Protein AF-A0A7C2PEL2-F1 (afdb_monomer_lite)

pLDDT: mean 93.13, std 6.65, range [72.12, 98.75]

Structure (mmCIF, N/CA/C/O backbone):
data_AF-A0A7C2PEL2-F1
#
_entry.id   AF-A0A7C2PEL2-F1
#
loop_
_atom_site.group_PDB
_atom_site.id
_atom_site.type_symbol
_atom_site.label_atom_id
_atom_site.label_alt_id
_atom_site.label_comp_id
_atom_site.label_asym_id
_atom_site.label_entity_id
_atom_site.label_seq_id
_atom_site.pdbx_PDB_ins_code
_atom_site.Cartn_x
_atom_site.Cartn_y
_atom_site.Cartn_z
_atom_site.occupancy
_atom_site.B_iso_or_equiv
_atom_site.auth_seq_id
_atom_site.auth_comp_id
_atom_site.auth_asym_id
_atom_site.auth_atom_id
_atom_site.pdbx_PDB_model_num
ATOM 1 N N . PRO A 1 1 ? 13.392 1.058 12.828 1.00 77.06 1 PRO A N 1
ATOM 2 C CA . PRO A 1 1 ? 11.968 1.468 12.751 1.00 77.06 1 PRO A CA 1
ATOM 3 C C . PRO A 1 1 ? 11.085 0.313 12.255 1.00 77.06 1 PRO A C 1
ATOM 5 O O . PRO A 1 1 ? 11.459 -0.354 11.296 1.00 77.06 1 PRO A O 1
ATOM 8 N N . SER A 1 2 ? 9.959 0.057 12.928 1.00 93.19 2 SER A N 1
ATOM 9 C CA . SER A 1 2 ? 9.047 -1.052 12.617 1.00 93.19 2 SER A CA 1
ATOM 10 C C . SER A 1 2 ? 7.722 -0.523 12.047 1.00 93.19 2 SER A C 1
ATOM 12 O O . SER A 1 2 ? 7.024 0.221 12.742 1.00 93.19 2 SER A O 1
ATOM 14 N N . PRO A 1 3 ? 7.341 -0.887 10.806 1.00 95.50 3 PRO A N 1
ATOM 15 C CA . PRO A 1 3 ? 6.057 -0.496 10.223 1.00 95.50 3 PRO A CA 1
ATOM 16 C C . PRO A 1 3 ? 4.845 -0.959 11.043 1.00 95.50 3 PRO A C 1
ATOM 18 O O . PRO A 1 3 ? 3.844 -0.247 11.099 1.00 95.50 3 PRO A O 1
ATOM 21 N N . SER A 1 4 ? 4.935 -2.119 11.707 1.00 97.44 4 SER A N 1
ATOM 22 C CA . SER A 1 4 ? 3.850 -2.622 12.556 1.00 97.44 4 SER A CA 1
ATOM 23 C C . SER A 1 4 ? 3.624 -1.740 13.772 1.00 97.44 4 SER A C 1
ATOM 25 O O . SER A 1 4 ? 2.482 -1.467 14.123 1.00 97.44 4 SER A O 1
ATOM 27 N N . ASP A 1 5 ? 4.697 -1.276 14.411 1.00 97.88 5 ASP A N 1
ATOM 28 C CA . ASP A 1 5 ? 4.587 -0.487 15.641 1.00 97.88 5 ASP A CA 1
ATOM 29 C C . ASP A 1 5 ? 4.028 0.900 15.329 1.00 97.88 5 ASP A C 1
ATOM 31 O O . ASP A 1 5 ? 3.163 1.395 16.047 1.00 97.88 5 ASP A O 1
ATOM 35 N N . PHE A 1 6 ? 4.430 1.473 14.189 1.00 97.12 6 PHE A N 1
ATOM 36 C CA . PHE A 1 6 ? 3.835 2.700 13.667 1.00 97.12 6 PHE A CA 1
ATOM 37 C C . PHE A 1 6 ? 2.328 2.542 13.416 1.00 97.12 6 PHE A C 1
ATOM 39 O O . PHE A 1 6 ? 1.538 3.358 13.882 1.00 97.12 6 PHE A O 1
ATOM 46 N N . LEU A 1 7 ? 1.906 1.482 12.719 1.00 98.19 7 LEU A N 1
ATOM 47 C CA . LEU A 1 7 ? 0.487 1.261 12.421 1.00 98.19 7 LEU A CA 1
ATOM 48 C C . LEU A 1 7 ? -0.344 0.961 13.673 1.00 98.19 7 LEU A C 1
ATOM 50 O O . LEU A 1 7 ? -1.468 1.448 13.774 1.00 98.19 7 LEU A O 1
ATOM 54 N N . LYS A 1 8 ? 0.201 0.220 14.643 1.00 98.50 8 LYS A N 1
ATOM 55 C CA . LYS A 1 8 ? -0.448 -0.002 15.944 1.00 98.50 8 LYS A CA 1
ATOM 56 C C . LYS A 1 8 ? -0.643 1.303 16.707 1.00 98.50 8 LYS A C 1
ATOM 58 O O . LYS A 1 8 ? -1.701 1.504 17.298 1.00 98.50 8 LYS A O 1
ATOM 63 N N . GLU A 1 9 ? 0.334 2.204 16.661 1.00 98.50 9 GLU A N 1
ATOM 64 C CA . GLU A 1 9 ? 0.208 3.513 17.298 1.00 98.50 9 GLU A CA 1
ATOM 65 C C . GLU A 1 9 ? -0.848 4.381 16.604 1.00 98.50 9 GLU A C 1
ATOM 67 O O . GLU A 1 9 ? -1.703 4.960 17.274 1.00 98.50 9 GLU A O 1
ATOM 72 N N . VAL A 1 10 ? -0.875 4.388 15.265 1.00 98.38 10 VAL A N 1
ATOM 73 C CA . VAL A 1 10 ? -1.944 5.039 14.492 1.00 98.38 10 VAL A CA 1
ATOM 74 C 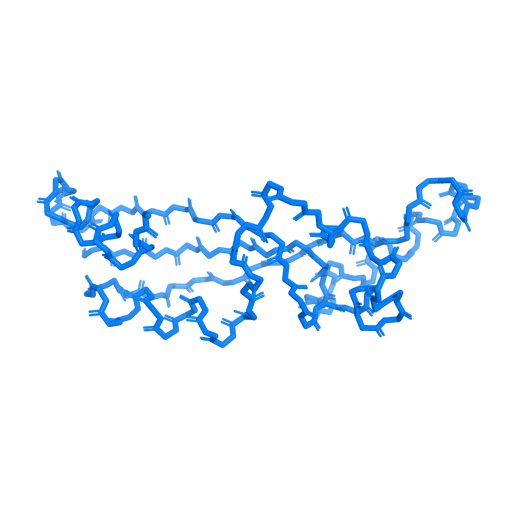C . VAL A 1 10 ? -3.312 4.465 14.870 1.00 98.38 10 VAL A C 1
ATOM 76 O O . VAL A 1 10 ? -4.245 5.224 15.129 1.00 98.38 10 VAL A O 1
ATOM 79 N N . TYR A 1 11 ? -3.441 3.138 14.963 1.00 98.56 11 TYR A N 1
ATOM 80 C CA . TYR A 1 11 ? -4.681 2.493 15.392 1.00 98.56 11 TYR A CA 1
ATOM 81 C C . TYR A 1 11 ? -5.073 2.927 16.809 1.00 98.56 11 TYR A C 1
ATOM 83 O O . TYR A 1 11 ? -6.234 3.252 17.055 1.00 98.56 11 TYR A O 1
ATOM 91 N N . ARG A 1 12 ? -4.124 2.990 17.751 1.00 98.50 12 ARG A N 1
ATOM 92 C CA . ARG A 1 12 ? -4.371 3.394 19.143 1.00 98.50 12 ARG A CA 1
ATOM 93 C C . ARG A 1 12 ? -4.965 4.801 19.237 1.00 98.50 12 ARG A C 1
ATOM 95 O O . ARG A 1 12 ? -5.954 4.979 19.946 1.00 98.50 12 ARG A O 1
ATOM 102 N N . ILE A 1 13 ? -4.398 5.771 18.516 1.00 98.31 13 ILE A N 1
ATOM 103 C CA . ILE A 1 13 ? -4.802 7.188 18.597 1.00 98.31 13 ILE A CA 1
ATOM 104 C C . ILE A 1 13 ? -6.049 7.528 17.772 1.00 98.31 13 ILE A C 1
ATOM 106 O O . ILE A 1 13 ? -6.699 8.543 18.026 1.00 98.31 13 ILE A O 1
ATOM 110 N N . LEU A 1 14 ? -6.397 6.704 16.782 1.00 98.50 14 LEU A N 1
ATOM 111 C CA . LEU A 1 14 ? -7.560 6.944 15.936 1.00 98.50 14 LEU A CA 1
ATOM 112 C C . LEU A 1 14 ? -8.862 6.718 16.721 1.00 98.50 14 LEU A C 1
ATOM 114 O O . LEU A 1 14 ? -8.985 5.769 17.502 1.00 98.50 14 LEU A O 1
ATOM 11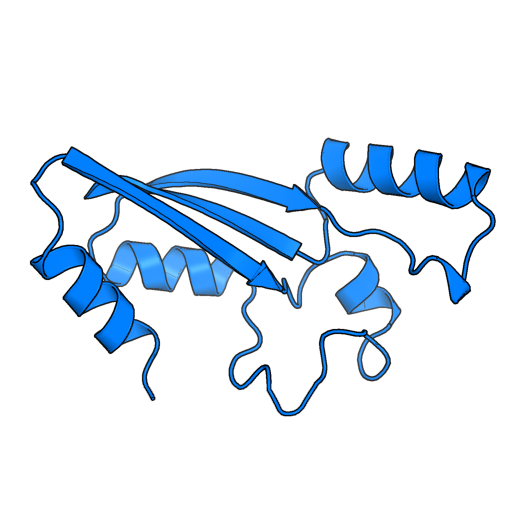8 N N . LYS A 1 15 ? -9.867 7.571 16.503 1.00 98.50 15 LYS A N 1
ATOM 119 C CA . LYS A 1 15 ? -11.213 7.352 17.057 1.00 98.50 15 LYS A CA 1
ATOM 120 C C . LYS A 1 15 ? -11.824 6.066 16.469 1.00 98.50 15 LYS A C 1
ATOM 122 O O . LYS A 1 15 ? -11.515 5.745 15.319 1.00 98.50 15 LYS A O 1
ATOM 127 N N . PRO A 1 16 ? -12.689 5.344 17.207 1.00 98.25 16 PRO A N 1
ATOM 128 C CA . PRO A 1 16 ? -13.461 4.236 16.639 1.00 98.25 16 PRO A CA 1
ATOM 129 C C . PRO A 1 16 ? -14.195 4.665 15.359 1.00 98.25 16 PRO A C 1
ATOM 131 O O . PRO A 1 16 ? -14.772 5.754 15.327 1.00 98.25 16 PRO A O 1
ATOM 134 N N . GLY A 1 17 ? -14.136 3.851 14.301 1.00 98.25 17 GLY A N 1
ATOM 135 C CA . GLY A 1 17 ? -14.710 4.169 12.993 1.00 98.25 17 GLY A CA 1
ATOM 136 C C . GLY A 1 17 ? -13.891 5.150 12.145 1.00 98.25 17 GLY A C 1
ATOM 137 O O . GLY A 1 17 ? -14.314 5.479 11.034 1.00 98.25 17 GLY A O 1
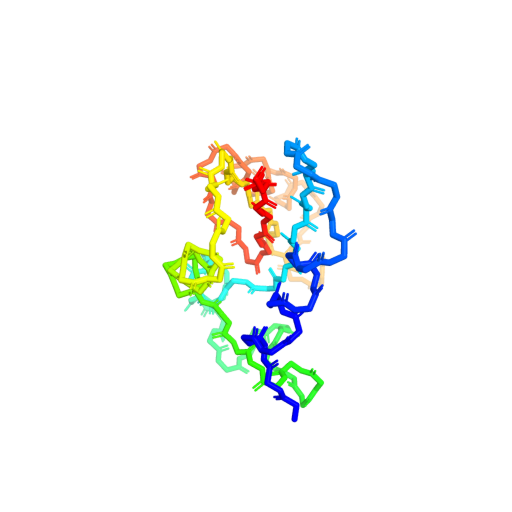ATOM 138 N N . GLY A 1 18 ? -12.747 5.637 12.638 1.00 98.56 18 GLY A N 1
ATOM 139 C CA . GLY A 1 18 ? -11.862 6.536 11.901 1.00 98.56 18 GLY A CA 1
ATOM 140 C C . GLY A 1 18 ? -11.134 5.841 10.748 1.00 98.56 18 GLY A C 1
ATOM 141 O O . GLY A 1 18 ? -10.971 4.623 10.736 1.00 98.56 18 GLY A O 1
ATOM 142 N N . TYR A 1 19 ? -10.660 6.631 9.784 1.00 98.56 19 TYR A N 1
ATOM 143 C CA . TYR A 1 19 ? -10.038 6.128 8.558 1.00 98.56 19 TYR A CA 1
ATOM 144 C C . TYR A 1 19 ? -8.561 6.490 8.462 1.00 98.56 19 TYR A C 1
ATOM 146 O O . TYR A 1 19 ? -8.134 7.549 8.923 1.00 98.56 19 TYR A O 1
ATOM 154 N N . ILE A 1 20 ? -7.812 5.637 7.771 1.00 98.44 20 ILE A N 1
ATOM 155 C CA . ILE A 1 20 ? -6.450 5.905 7.317 1.00 98.44 20 ILE A CA 1
ATOM 156 C C . ILE A 1 20 ? -6.349 5.705 5.810 1.00 98.44 20 ILE A C 1
ATOM 158 O O . ILE A 1 20 ? -7.004 4.839 5.225 1.00 98.44 20 ILE A O 1
ATOM 162 N N . ILE A 1 21 ? -5.487 6.503 5.188 1.00 98.44 21 ILE A N 1
ATOM 163 C CA . ILE A 1 21 ? -5.086 6.339 3.795 1.00 98.44 21 ILE A CA 1
ATOM 164 C C . ILE A 1 21 ? -3.575 6.141 3.785 1.00 98.44 21 ILE A C 1
ATOM 166 O O . ILE A 1 21 ? -2.834 7.012 4.234 1.00 98.44 21 ILE A O 1
ATOM 170 N N . VAL A 1 22 ? -3.119 4.996 3.284 1.00 97.81 22 VAL A N 1
ATOM 171 C CA . VAL A 1 22 ? -1.697 4.633 3.250 1.00 97.81 22 VAL A CA 1
ATOM 172 C C . VAL A 1 22 ? -1.247 4.530 1.807 1.00 97.81 22 VAL A C 1
ATOM 174 O O . VAL A 1 22 ? -1.886 3.834 1.023 1.00 97.81 22 VAL A O 1
ATOM 177 N N . THR A 1 23 ? -0.145 5.201 1.463 1.00 97.19 23 THR A N 1
ATOM 178 C CA . THR A 1 23 ? 0.464 5.160 0.128 1.00 97.19 23 THR A CA 1
ATOM 179 C C . THR A 1 23 ? 1.941 4.800 0.214 1.00 97.19 23 THR A C 1
ATOM 181 O O . THR A 1 23 ? 2.657 5.305 1.073 1.00 97.19 23 THR A O 1
ATOM 184 N N . THR A 1 24 ? 2.405 3.925 -0.675 1.00 95.38 24 THR A N 1
ATOM 185 C CA . THR A 1 24 ? 3.814 3.508 -0.765 1.00 95.38 24 THR A CA 1
ATOM 186 C C . THR A 1 24 ? 4.088 2.885 -2.142 1.00 95.38 24 THR A C 1
ATOM 188 O O . THR A 1 24 ? 3.133 2.473 -2.817 1.00 95.38 24 THR A O 1
ATOM 191 N N . PRO A 1 25 ? 5.346 2.811 -2.613 1.00 95.75 25 PRO A N 1
ATOM 192 C CA . PRO A 1 25 ? 5.678 2.011 -3.784 1.00 95.75 25 PRO A CA 1
ATOM 193 C C . PRO A 1 25 ? 5.243 0.545 -3.641 1.00 95.75 25 PRO A C 1
ATOM 195 O O . PRO A 1 25 ? 5.278 -0.036 -2.559 1.00 95.75 25 PRO A O 1
ATOM 198 N N . ASN A 1 26 ? 4.856 -0.060 -4.759 1.00 96.25 26 ASN A N 1
ATOM 199 C CA . ASN A 1 26 ? 4.443 -1.452 -4.866 1.00 96.25 26 ASN A CA 1
ATOM 200 C C . ASN A 1 26 ? 5.478 -2.238 -5.674 1.00 96.25 26 ASN A C 1
ATOM 202 O O . ASN A 1 26 ? 5.534 -2.109 -6.899 1.00 96.25 26 ASN A O 1
ATOM 206 N N . VAL A 1 27 ? 6.252 -3.096 -5.007 1.00 95.69 27 VAL A N 1
ATOM 207 C CA . VAL A 1 27 ? 7.287 -3.922 -5.657 1.00 95.69 27 VAL A CA 1
ATOM 208 C C . VAL A 1 27 ? 6.709 -4.906 -6.679 1.00 95.69 27 VAL A C 1
ATOM 210 O O . VAL A 1 27 ? 7.409 -5.364 -7.579 1.00 95.69 27 VAL A O 1
ATOM 213 N N . GLU A 1 28 ? 5.412 -5.207 -6.585 1.00 95.38 28 GLU A N 1
ATOM 214 C CA . GLU A 1 28 ? 4.717 -6.076 -7.533 1.00 95.38 28 GLU A CA 1
ATOM 215 C C . GLU A 1 28 ? 4.031 -5.328 -8.683 1.00 95.38 28 GLU A C 1
ATOM 217 O O . GLU A 1 28 ? 3.397 -5.971 -9.524 1.00 95.38 28 GLU A O 1
ATOM 222 N N . GLY A 1 29 ? 4.144 -3.997 -8.734 1.00 94.50 29 GLY A N 1
ATOM 223 C CA . GLY A 1 29 ? 3.603 -3.190 -9.825 1.00 94.50 29 GLY A CA 1
ATOM 224 C C . GLY A 1 29 ? 4.225 -3.552 -11.174 1.00 94.50 29 GLY A C 1
ATOM 225 O O . GLY A 1 29 ? 5.363 -4.022 -11.244 1.00 94.50 29 GLY A O 1
ATOM 226 N N . LEU A 1 30 ? 3.490 -3.316 -12.263 1.00 94.00 30 LEU A N 1
ATOM 227 C CA . LEU A 1 30 ? 3.888 -3.718 -13.615 1.00 94.00 30 LEU A CA 1
ATOM 228 C C . LEU A 1 30 ? 5.303 -3.235 -13.964 1.00 94.00 30 LEU A C 1
ATOM 230 O O . LEU A 1 30 ? 6.170 -4.034 -14.314 1.00 94.00 30 LEU A O 1
ATOM 234 N N . PHE A 1 31 ? 5.562 -1.938 -13.798 1.00 91.69 31 PHE A N 1
ATOM 235 C CA . PHE A 1 31 ? 6.867 -1.360 -14.112 1.00 91.69 31 PHE A CA 1
ATOM 236 C C . PHE A 1 31 ? 7.939 -1.656 -13.060 1.00 91.69 31 PHE A C 1
ATOM 238 O O . PHE A 1 31 ? 9.111 -1.751 -13.416 1.00 91.69 31 PHE A O 1
ATOM 245 N N . ALA A 1 32 ? 7.559 -1.924 -11.806 1.00 93.12 32 ALA A N 1
ATOM 246 C CA . ALA A 1 32 ? 8.492 -2.444 -10.806 1.00 93.12 32 ALA A CA 1
ATOM 247 C C . ALA A 1 32 ? 9.059 -3.808 -11.235 1.00 93.12 32 ALA A C 1
ATOM 249 O O . ALA A 1 32 ? 10.271 -4.026 -11.204 1.00 93.12 32 ALA A O 1
ATOM 250 N N . LYS A 1 33 ? 8.198 -4.701 -11.741 1.00 93.25 33 LYS A N 1
ATOM 251 C CA . LYS A 1 33 ? 8.598 -6.020 -12.258 1.00 93.25 33 LYS A CA 1
ATOM 252 C C . LYS A 1 33 ? 9.393 -5.946 -13.563 1.00 93.25 33 LYS A C 1
ATOM 254 O O . LYS A 1 33 ? 10.290 -6.767 -13.754 1.00 93.25 33 LYS A O 1
ATOM 259 N N . ILE A 1 34 ? 9.080 -4.990 -14.442 1.00 92.19 34 ILE A N 1
ATOM 260 C CA . ILE A 1 34 ? 9.808 -4.774 -15.705 1.00 92.19 34 ILE A CA 1
ATOM 261 C C . ILE A 1 34 ? 11.219 -4.240 -15.428 1.00 92.19 34 ILE A C 1
ATOM 263 O O . ILE A 1 34 ? 12.193 -4.791 -15.938 1.00 92.19 34 ILE A O 1
ATOM 267 N N . PHE A 1 35 ? 11.349 -3.198 -14.602 1.00 90.50 35 PHE A N 1
ATOM 268 C CA . PHE A 1 35 ? 12.634 -2.531 -14.372 1.00 90.50 35 PHE A CA 1
ATOM 269 C C . PHE A 1 35 ? 13.495 -3.200 -13.290 1.00 90.50 35 PHE A C 1
ATOM 271 O O . PHE A 1 35 ? 14.718 -3.050 -13.310 1.00 90.50 35 PHE A O 1
ATOM 278 N N . ARG A 1 36 ? 12.904 -3.990 -12.382 1.00 90.81 36 ARG A N 1
ATOM 279 C CA . ARG A 1 36 ? 13.604 -4.754 -11.330 1.00 90.81 36 ARG A CA 1
ATOM 280 C C . ARG A 1 36 ? 14.589 -3.872 -10.552 1.00 90.81 36 ARG A C 1
ATOM 282 O O . ARG A 1 36 ? 14.183 -2.881 -9.963 1.00 90.81 36 ARG A O 1
ATOM 289 N N . LYS A 1 37 ? 15.889 -4.188 -10.577 1.00 90.19 37 LYS A N 1
ATOM 290 C CA . LYS A 1 37 ? 16.948 -3.408 -9.909 1.00 90.19 37 LYS A CA 1
ATOM 291 C C . LYS A 1 37 ? 17.076 -1.963 -10.411 1.00 90.19 37 LYS A C 1
ATOM 293 O O . LYS A 1 37 ? 17.597 -1.128 -9.690 1.00 90.19 37 LYS A O 1
ATOM 298 N N . ASN A 1 38 ? 16.600 -1.681 -11.626 1.00 89.00 38 ASN A N 1
ATOM 299 C CA . ASN A 1 38 ? 16.593 -0.344 -12.221 1.00 89.00 38 ASN A CA 1
ATOM 300 C C . ASN A 1 38 ? 15.276 0.403 -11.946 1.00 89.00 38 ASN A C 1
ATOM 302 O O . ASN A 1 38 ? 15.050 1.483 -12.486 1.00 89.00 38 ASN A O 1
ATOM 306 N N . TRP A 1 39 ? 14.361 -0.181 -11.167 1.00 91.12 39 TRP A N 1
ATOM 307 C CA . TRP A 1 39 ? 13.117 0.481 -10.811 1.00 91.12 39 TRP A CA 1
ATOM 308 C C 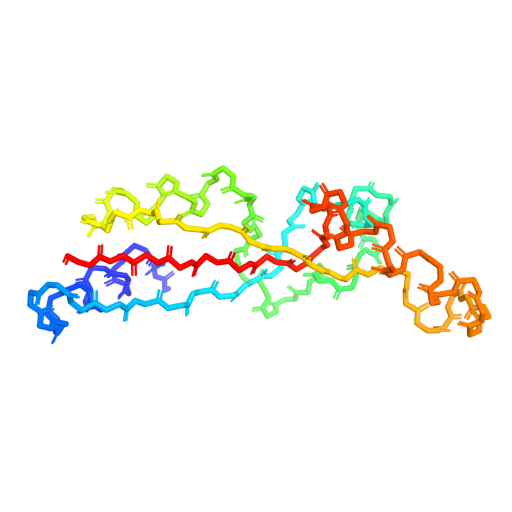. TRP A 1 39 ? 13.397 1.682 -9.902 1.00 91.12 39 TRP A C 1
ATOM 310 O O . TRP A 1 39 ? 14.107 1.564 -8.907 1.00 91.12 39 TRP A O 1
ATOM 320 N N . ARG A 1 40 ? 12.785 2.830 -10.214 1.00 86.12 40 ARG A N 1
ATOM 321 C CA . ARG A 1 40 ? 12.999 4.126 -9.540 1.00 86.12 40 ARG A CA 1
ATOM 322 C C . ARG A 1 40 ? 12.816 4.116 -8.020 1.00 86.12 40 ARG A C 1
ATOM 324 O O . ARG A 1 40 ? 13.322 5.010 -7.351 1.00 86.12 40 ARG A O 1
ATOM 331 N N . SER A 1 41 ? 12.072 3.149 -7.488 1.00 87.88 41 SER A N 1
ATOM 332 C CA . SER A 1 41 ? 11.817 3.017 -6.052 1.00 87.88 41 SER A CA 1
ATOM 333 C C . SER A 1 41 ? 12.775 2.046 -5.357 1.00 87.88 41 SER A C 1
ATOM 335 O O . SER A 1 41 ? 12.706 1.908 -4.142 1.00 87.88 41 SER A O 1
ATOM 337 N N . VAL A 1 42 ? 13.707 1.409 -6.068 1.00 86.06 42 VAL A N 1
ATOM 338 C CA . VAL A 1 42 ? 14.836 0.715 -5.433 1.00 86.06 42 VAL A CA 1
ATOM 339 C C . VAL A 1 42 ?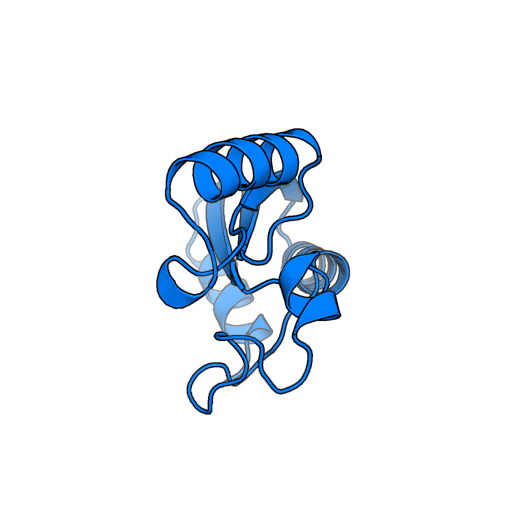 15.856 1.776 -5.026 1.00 86.06 42 VAL A C 1
ATOM 341 O O . VAL A 1 42 ? 16.714 2.172 -5.809 1.00 86.06 42 VAL A O 1
ATOM 344 N N . ARG A 1 43 ? 15.699 2.303 -3.811 1.00 85.44 43 ARG A N 1
ATOM 345 C CA . ARG A 1 43 ? 16.521 3.382 -3.252 1.00 85.44 43 ARG A CA 1
ATOM 346 C C . ARG A 1 43 ? 16.768 3.140 -1.768 1.00 85.44 43 ARG A C 1
ATOM 348 O O . ARG A 1 43 ? 15.978 2.465 -1.113 1.00 85.44 43 ARG A O 1
ATOM 355 N N . THR A 1 44 ? 17.844 3.707 -1.235 1.00 83.56 44 THR A N 1
ATOM 356 C CA . THR A 1 44 ? 18.251 3.526 0.169 1.00 83.56 44 THR A CA 1
ATOM 357 C C . THR A 1 44 ? 17.257 4.112 1.175 1.00 83.56 44 THR A C 1
ATOM 359 O O . THR A 1 44 ? 17.215 3.657 2.314 1.00 83.56 44 THR A O 1
ATOM 362 N N . ASP A 1 45 ? 16.428 5.075 0.764 1.00 82.25 45 ASP A N 1
ATOM 363 C CA . ASP A 1 45 ? 15.356 5.663 1.571 1.00 82.25 45 ASP A CA 1
ATOM 364 C C . ASP A 1 45 ? 14.082 4.797 1.635 1.00 82.25 45 ASP A C 1
ATOM 366 O O . ASP A 1 45 ? 13.284 4.940 2.563 1.00 82.25 45 ASP A O 1
ATOM 370 N N . HIS A 1 46 ? 13.909 3.828 0.728 1.00 85.38 46 HIS A N 1
ATOM 371 C CA . HIS A 1 46 ? 12.829 2.839 0.796 1.00 85.38 46 HIS A CA 1
ATOM 372 C C . HIS A 1 46 ? 13.274 1.588 1.560 1.00 85.38 46 HIS A C 1
ATOM 374 O O . HIS A 1 46 ? 13.499 0.523 0.986 1.00 85.38 46 HIS A O 1
ATOM 380 N N . LEU A 1 47 ? 13.362 1.719 2.886 1.00 86.88 47 LEU A N 1
ATOM 381 C CA . LEU A 1 47 ? 13.804 0.650 3.795 1.00 86.88 47 LEU A CA 1
ATOM 382 C C . LEU A 1 47 ? 12.968 -0.640 3.692 1.00 86.88 47 LEU A C 1
ATOM 384 O O . LEU A 1 47 ? 13.468 -1.724 3.979 1.00 86.88 47 LEU A O 1
ATOM 388 N N . PHE A 1 48 ? 11.700 -0.525 3.288 1.00 90.88 48 PHE A N 1
ATOM 389 C CA . PHE A 1 48 ? 10.779 -1.645 3.117 1.00 90.88 48 PHE A CA 1
ATOM 390 C C . PHE A 1 48 ? 10.130 -1.585 1.733 1.00 90.88 48 PHE A C 1
ATOM 392 O O . PHE A 1 48 ? 9.446 -0.616 1.400 1.00 90.88 48 PHE A O 1
ATOM 399 N N . LEU A 1 49 ? 10.303 -2.644 0.940 1.00 93.00 49 LEU A N 1
ATOM 400 C CA . LEU A 1 49 ? 9.657 -2.798 -0.363 1.00 93.00 49 LEU A CA 1
ATOM 401 C C . LEU A 1 49 ? 8.388 -3.638 -0.211 1.00 93.00 49 LEU A C 1
ATOM 403 O O . LEU A 1 49 ? 8.431 -4.868 -0.198 1.00 93.00 49 LEU A O 1
ATOM 407 N N . PHE A 1 50 ? 7.249 -2.965 -0.069 1.00 96.31 50 PHE A N 1
ATOM 408 C CA . PHE A 1 50 ? 5.968 -3.635 0.120 1.00 96.31 50 PHE A CA 1
ATOM 409 C C . PHE A 1 50 ? 5.385 -4.157 -1.194 1.00 96.31 50 PHE A C 1
ATOM 411 O O . PHE A 1 50 ? 5.452 -3.510 -2.240 1.00 96.31 50 PHE A O 1
ATOM 418 N N . SER A 1 51 ? 4.737 -5.316 -1.107 1.00 96.75 51 SER A N 1
ATOM 419 C CA . SER A 1 51 ? 3.760 -5.781 -2.086 1.00 96.75 51 SER A CA 1
ATOM 420 C C . SER A 1 51 ? 2.348 -5.395 -1.651 1.00 96.75 51 SER A C 1
ATOM 422 O O . SER A 1 51 ? 2.097 -5.144 -0.466 1.00 96.75 51 SER A O 1
ATOM 424 N N . ARG A 1 52 ? 1.396 -5.422 -2.592 1.00 96.94 52 ARG A N 1
ATOM 425 C CA . ARG A 1 52 ? -0.035 -5.277 -2.277 1.00 96.94 52 ARG A CA 1
ATOM 426 C C . ARG A 1 52 ? -0.457 -6.241 -1.167 1.00 96.94 52 ARG A C 1
ATOM 428 O O . ARG A 1 52 ? -1.181 -5.837 -0.262 1.00 96.94 52 ARG A O 1
ATOM 435 N N . LYS A 1 53 ? -0.022 -7.501 -1.256 1.00 97.69 53 LYS A N 1
ATOM 436 C CA . LYS A 1 53 ? -0.364 -8.539 -0.283 1.00 97.69 53 LYS A CA 1
ATOM 437 C C . LYS A 1 53 ? 0.196 -8.202 1.100 1.00 97.69 53 LYS A C 1
ATOM 439 O O . LYS A 1 53 ? -0.566 -8.110 2.049 1.00 97.69 53 LYS 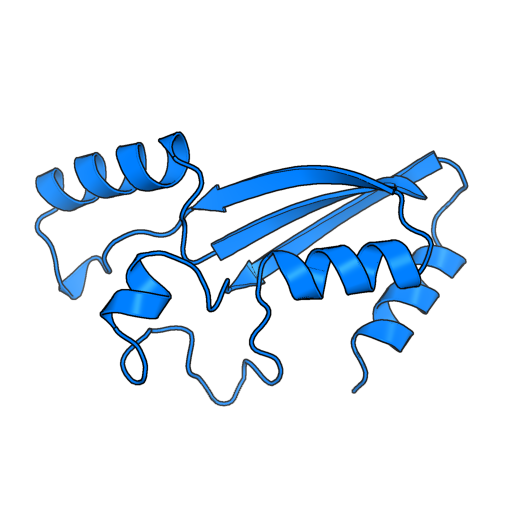A O 1
ATOM 444 N N . ASN A 1 54 ? 1.495 -7.934 1.203 1.00 97.38 54 ASN A N 1
ATOM 445 C CA . ASN A 1 54 ? 2.143 -7.772 2.505 1.00 97.38 54 ASN A CA 1
ATOM 446 C C . ASN A 1 54 ? 1.691 -6.497 3.229 1.00 97.38 54 ASN A C 1
ATOM 448 O O . ASN A 1 54 ? 1.556 -6.517 4.448 1.00 97.38 54 ASN A O 1
ATOM 452 N N . LEU A 1 55 ? 1.432 -5.396 2.508 1.00 98.06 55 LEU A N 1
ATOM 453 C CA . LEU A 1 55 ? 0.881 -4.193 3.140 1.00 98.06 55 LEU A CA 1
ATOM 454 C C . LEU A 1 55 ? -0.562 -4.413 3.611 1.00 98.06 55 LEU A C 1
ATOM 456 O O . LEU A 1 55 ? -0.920 -3.947 4.689 1.00 98.06 55 LEU A O 1
ATOM 460 N N . ARG A 1 56 ? -1.380 -5.129 2.828 1.00 98.56 56 ARG A N 1
ATOM 461 C CA . ARG A 1 56 ? -2.739 -5.496 3.240 1.00 98.56 56 ARG A CA 1
ATOM 462 C C . ARG A 1 56 ? -2.712 -6.337 4.514 1.00 98.56 56 ARG A C 1
ATOM 464 O O . ARG A 1 56 ? -3.365 -5.962 5.481 1.00 98.56 56 ARG A O 1
ATOM 471 N N . ASP A 1 57 ? -1.927 -7.411 4.514 1.00 98.50 57 ASP A N 1
ATOM 472 C CA . ASP A 1 57 ? -1.812 -8.320 5.654 1.00 98.50 57 ASP A CA 1
ATOM 473 C C . ASP A 1 57 ? -1.337 -7.562 6.904 1.00 98.50 57 ASP A C 1
ATOM 475 O O . ASP A 1 57 ? -1.882 -7.746 7.987 1.00 98.50 57 ASP A O 1
ATOM 479 N N . LEU A 1 58 ? -0.365 -6.654 6.755 1.00 98.44 58 LEU A N 1
ATOM 480 C CA . LEU A 1 58 ? 0.131 -5.825 7.854 1.00 98.44 58 LEU A CA 1
ATOM 481 C C . LEU A 1 58 ? -0.952 -4.891 8.425 1.00 98.44 58 LEU A C 1
ATOM 483 O O . LEU A 1 58 ? -1.050 -4.753 9.644 1.00 98.44 58 LEU A O 1
ATOM 487 N N . LEU A 1 59 ? -1.754 -4.247 7.569 1.00 98.62 59 LEU A N 1
ATOM 488 C CA . LEU A 1 59 ? -2.868 -3.395 8.002 1.00 98.62 59 LEU A CA 1
ATOM 489 C C . LEU A 1 59 ? -3.904 -4.203 8.794 1.00 98.62 59 LEU A C 1
ATOM 491 O O . LEU A 1 59 ? -4.293 -3.786 9.885 1.00 98.62 59 LEU A O 1
ATOM 495 N N . GLU A 1 60 ? -4.295 -5.366 8.271 1.00 98.56 60 GLU A N 1
ATOM 496 C CA . GLU A 1 60 ? -5.272 -6.264 8.899 1.00 98.56 60 GLU A CA 1
ATOM 497 C C . GLU A 1 60 ? -4.742 -6.816 10.238 1.00 98.56 60 GLU A C 1
ATOM 499 O O . GLU A 1 60 ? -5.449 -6.791 11.244 1.00 98.56 60 GLU A O 1
ATOM 504 N N . GLN A 1 61 ? -3.461 -7.196 10.310 1.00 98.56 61 GLN A N 1
ATOM 505 C CA . GLN A 1 61 ? -2.796 -7.614 11.555 1.00 98.56 61 GLN A CA 1
ATOM 506 C C . GLN A 1 61 ? -2.705 -6.499 12.609 1.00 98.56 61 GLN A C 1
ATOM 508 O O . GLN A 1 61 ? -2.636 -6.788 13.804 1.00 98.56 61 GLN A O 1
ATOM 513 N N . CYS A 1 62 ? -2.694 -5.230 12.192 1.00 98.50 62 CYS A N 1
ATOM 514 C CA . CYS A 1 62 ? -2.717 -4.082 13.103 1.00 98.50 62 CYS A CA 1
ATOM 515 C C . CYS A 1 62 ? -4.139 -3.672 13.524 1.00 98.50 62 CYS A C 1
ATOM 517 O O . CYS A 1 62 ? -4.288 -2.686 14.242 1.00 98.50 62 CYS A O 1
ATOM 519 N N . GLY A 1 63 ? -5.164 -4.423 13.107 1.00 98.50 63 GLY A N 1
ATOM 520 C CA . GLY A 1 63 ? -6.558 -4.223 13.499 1.00 98.50 63 GLY A CA 1
ATOM 521 C C . GLY A 1 63 ? -7.396 -3.417 12.508 1.00 98.50 63 GLY A C 1
ATOM 522 O O . GLY A 1 63 ? -8.582 -3.230 12.751 1.00 98.50 63 GLY A O 1
ATOM 523 N N . PHE A 1 64 ? -6.831 -2.946 11.392 1.00 98.75 64 PHE A N 1
ATOM 524 C CA . PHE A 1 64 ? -7.599 -2.179 10.412 1.00 98.75 64 PHE A CA 1
ATOM 525 C C . PHE A 1 64 ? -8.414 -3.080 9.478 1.00 98.75 64 PHE A C 1
ATOM 527 O O . PHE A 1 64 ? -7.915 -4.067 8.943 1.00 98.75 64 PHE A O 1
ATOM 534 N N . ASN A 1 65 ? -9.638 -2.663 9.164 1.00 98.69 65 ASN A N 1
ATOM 535 C CA . ASN A 1 65 ? -10.436 -3.231 8.086 1.00 98.69 65 ASN A CA 1
ATOM 536 C C . ASN A 1 65 ? -10.098 -2.549 6.749 1.00 98.69 65 ASN A C 1
ATOM 538 O O . ASN A 1 65 ? -10.337 -1.352 6.570 1.00 98.69 65 ASN A O 1
ATOM 542 N N . VAL A 1 66 ? -9.545 -3.295 5.790 1.00 98.62 66 VAL A N 1
ATOM 543 C CA . VAL A 1 66 ? -9.150 -2.756 4.480 1.00 98.62 66 VAL A CA 1
ATOM 544 C C . VAL A 1 66 ? -10.355 -2.652 3.543 1.00 98.62 66 VAL A C 1
ATOM 546 O O . VAL A 1 66 ? -10.868 -3.654 3.046 1.00 98.62 66 VAL A O 1
ATOM 549 N N . LEU A 1 67 ? -10.745 -1.419 3.215 1.00 98.56 67 LEU A N 1
ATOM 550 C CA . LEU A 1 67 ? -11.952 -1.121 2.438 1.00 98.56 67 LEU A CA 1
ATOM 551 C C . LEU A 1 67 ? -11.694 -0.994 0.936 1.00 98.56 67 LEU A C 1
ATOM 553 O O . LEU A 1 67 ? -12.527 -1.377 0.114 1.00 98.56 67 LEU A O 1
ATOM 557 N N . LYS A 1 68 ? -10.559 -0.402 0.546 1.00 98.31 68 LYS A N 1
ATOM 558 C CA . LYS A 1 68 ? -10.289 -0.097 -0.866 1.00 98.31 68 LYS A CA 1
ATOM 559 C C . LYS A 1 68 ? -8.806 -0.131 -1.181 1.00 98.31 68 LYS A C 1
ATOM 561 O O . LYS A 1 68 ? -7.978 0.285 -0.381 1.00 98.31 68 LYS A O 1
ATOM 566 N N . TYR A 1 69 ? -8.505 -0.563 -2.401 1.00 98.25 69 TYR A N 1
ATOM 567 C CA . TYR A 1 69 ? -7.171 -0.553 -2.988 1.00 98.25 69 TYR A CA 1
ATOM 568 C C . TYR A 1 69 ? -7.194 0.184 -4.331 1.00 98.25 69 TYR A C 1
ATOM 570 O O . TYR A 1 69 ? -8.101 -0.022 -5.150 1.00 98.25 69 TYR A O 1
ATOM 578 N N . ARG A 1 70 ? -6.198 1.037 -4.562 1.00 97.94 70 ARG A N 1
ATOM 579 C CA . ARG A 1 70 ? -5.921 1.703 -5.840 1.00 97.94 70 ARG A CA 1
ATOM 580 C C . ARG A 1 70 ? -4.419 1.735 -6.088 1.00 97.94 70 ARG A C 1
ATOM 582 O O . ARG A 1 70 ? -3.632 1.646 -5.155 1.00 97.94 70 ARG A O 1
ATOM 589 N N . SER A 1 71 ? -4.030 1.879 -7.343 1.00 97.50 71 SER A N 1
ATOM 590 C CA . SER A 1 71 ? -2.639 1.989 -7.750 1.00 97.50 71 SER A CA 1
ATOM 591 C C . SER A 1 71 ? -2.511 2.845 -9.000 1.00 97.50 71 SER A C 1
ATOM 593 O O . SER A 1 71 ? -3.465 3.039 -9.759 1.00 97.50 71 SER A O 1
ATOM 595 N N . TRP A 1 72 ? -1.323 3.399 -9.174 1.00 95.19 72 TRP A N 1
ATOM 596 C CA . TRP A 1 72 ? -0.923 4.195 -10.325 1.00 95.19 72 TRP A CA 1
ATOM 597 C C . TRP A 1 72 ? 0.593 4.101 -10.495 1.00 95.19 72 TRP A C 1
ATOM 599 O O . TRP A 1 72 ? 1.268 3.439 -9.716 1.00 95.19 72 TRP A O 1
ATOM 609 N N . GLY A 1 73 ? 1.128 4.786 -11.502 1.00 88.00 73 GLY A N 1
ATOM 610 C CA . GLY A 1 73 ? 2.563 4.834 -11.756 1.00 88.00 73 GLY A CA 1
ATOM 611 C C . GLY A 1 73 ? 2.944 3.930 -12.921 1.00 88.00 73 GLY A C 1
ATOM 612 O O . GLY A 1 73 ? 2.949 2.702 -12.812 1.00 88.00 73 GLY A O 1
ATOM 613 N N . GLY A 1 74 ? 3.161 4.590 -14.060 1.00 82.69 74 GLY A N 1
ATOM 614 C CA . GLY A 1 74 ? 3.508 4.006 -15.347 1.00 82.69 74 GLY A CA 1
ATOM 615 C C . GLY A 1 74 ? 4.984 4.196 -15.698 1.00 82.69 74 GLY A C 1
ATOM 616 O O . GLY A 1 74 ? 5.855 4.228 -14.829 1.00 82.69 74 GLY A O 1
ATOM 617 N N . ILE A 1 75 ? 5.261 4.343 -16.993 1.00 82.75 75 ILE A N 1
ATOM 618 C CA . ILE A 1 75 ? 6.618 4.553 -17.509 1.00 82.75 75 ILE A CA 1
ATOM 619 C C . ILE A 1 75 ? 7.151 5.927 -17.047 1.00 82.75 75 ILE A C 1
ATOM 621 O O . ILE A 1 75 ? 6.408 6.916 -17.119 1.00 82.75 75 ILE A O 1
ATOM 625 N N . PRO A 1 76 ? 8.421 6.023 -16.600 1.00 74.62 76 PRO A N 1
ATOM 626 C CA . PRO A 1 76 ? 9.074 7.306 -16.337 1.00 74.62 76 PRO A CA 1
ATOM 627 C C . PRO A 1 76 ? 9.042 8.233 -17.564 1.00 74.62 76 PRO A C 1
ATOM 629 O O . PRO A 1 76 ? 9.093 7.769 -18.705 1.00 74.62 76 PRO A O 1
ATOM 632 N N . VAL A 1 77 ? 8.956 9.549 -17.344 1.00 72.25 77 VAL A N 1
ATOM 633 C CA . VAL A 1 77 ? 8.862 10.546 -18.434 1.00 72.25 77 VAL A CA 1
ATOM 634 C C . VAL A 1 77 ? 10.103 10.500 -19.327 1.00 72.25 77 VAL A C 1
ATOM 636 O O . VAL A 1 77 ? 10.015 10.696 -20.532 1.00 72.25 77 VAL A O 1
ATOM 639 N N . GLU A 1 78 ? 11.244 10.164 -18.742 1.00 75.31 78 GLU A N 1
ATOM 640 C CA . GLU A 1 78 ? 12.548 10.074 -19.389 1.00 75.31 78 GLU A CA 1
ATOM 641 C C . GLU A 1 78 ? 12.629 8.910 -20.390 1.00 75.31 78 GLU A C 1
ATOM 643 O O . GLU A 1 78 ? 13.509 8.888 -21.245 1.00 75.31 78 GLU A O 1
ATOM 648 N N . MET A 1 79 ? 11.715 7.936 -20.294 1.00 72.12 79 MET A N 1
ATOM 649 C CA . MET A 1 79 ? 11.750 6.690 -21.069 1.00 72.12 79 MET A CA 1
ATOM 650 C C . MET A 1 79 ? 10.627 6.577 -22.107 1.00 72.12 79 MET A C 1
ATOM 652 O O . MET A 1 79 ? 10.552 5.576 -22.818 1.00 72.12 79 MET A O 1
ATOM 656 N N . SER A 1 80 ? 9.726 7.560 -22.198 1.00 79.12 80 SER A N 1
ATOM 657 C CA . SER A 1 80 ? 8.574 7.499 -23.102 1.00 79.12 80 SER A CA 1
ATOM 658 C C . SER A 1 80 ? 8.174 8.873 -23.620 1.00 79.12 80 SER A C 1
ATOM 660 O O . SER A 1 80 ? 8.124 9.848 -22.877 1.00 79.12 80 SER A O 1
ATOM 662 N N . SER A 1 81 ? 7.744 8.934 -24.883 1.00 79.50 81 SER A N 1
ATOM 663 C CA . SER A 1 81 ? 7.054 10.116 -25.404 1.00 79.50 81 SER A CA 1
ATOM 664 C C . SER A 1 81 ? 5.755 10.387 -24.628 1.00 79.50 81 SER A C 1
ATOM 666 O O . SER A 1 81 ? 5.124 9.467 -24.090 1.00 79.50 81 SER A O 1
ATOM 668 N N . GLY A 1 82 ? 5.323 11.653 -24.591 1.00 80.81 82 GLY A N 1
ATOM 669 C CA . GLY A 1 82 ? 4.164 12.080 -23.799 1.00 80.81 82 GLY A CA 1
ATOM 670 C C . GLY A 1 82 ? 2.856 11.354 -24.147 1.00 80.81 82 GLY A C 1
ATOM 671 O O . GLY A 1 82 ? 2.097 11.007 -23.244 1.00 80.81 82 GLY A O 1
ATOM 672 N N . LYS A 1 83 ? 2.612 11.050 -25.432 1.00 85.00 83 LYS A N 1
ATOM 673 C CA . LYS A 1 83 ? 1.398 10.335 -25.882 1.00 85.00 83 LYS A CA 1
ATOM 674 C C . LYS A 1 83 ? 1.380 8.874 -25.428 1.00 85.00 83 LYS A C 1
ATOM 676 O O . LYS A 1 83 ? 0.365 8.404 -24.921 1.00 85.00 83 LYS A O 1
ATOM 681 N N . ILE A 1 84 ? 2.506 8.170 -25.563 1.00 84.12 84 ILE A N 1
ATOM 682 C CA . ILE A 1 84 ? 2.633 6.776 -25.109 1.00 84.12 84 ILE A CA 1
ATOM 683 C C . ILE A 1 84 ? 2.457 6.718 -23.591 1.00 84.12 84 ILE A C 1
ATOM 685 O O . ILE A 1 84 ? 1.689 5.899 -23.088 1.00 84.12 84 ILE A O 1
ATOM 689 N N . LYS A 1 85 ? 3.072 7.659 -22.864 1.00 86.19 85 LYS A N 1
ATOM 690 C CA . LYS A 1 85 ? 2.936 7.748 -21.411 1.00 86.19 85 LYS A CA 1
ATOM 691 C C . LYS A 1 85 ? 1.475 7.894 -20.987 1.00 86.19 85 LYS A C 1
ATOM 693 O O . LYS A 1 85 ? 1.026 7.131 -20.139 1.00 86.19 85 LYS A O 1
ATOM 698 N N . GLN A 1 86 ? 0.719 8.806 -21.602 1.00 86.75 86 GLN A N 1
ATOM 699 C CA . GLN A 1 86 ? -0.702 9.011 -21.284 1.00 86.75 86 GLN A CA 1
ATOM 700 C C . GLN A 1 86 ? -1.529 7.731 -21.445 1.00 86.75 86 GLN A C 1
ATOM 702 O O . GLN A 1 86 ? -2.304 7.384 -20.552 1.00 86.75 86 GLN A O 1
ATOM 707 N N . ILE A 1 87 ? -1.326 7.006 -22.548 1.00 89.69 87 ILE A N 1
ATOM 708 C CA . ILE A 1 87 ? -2.011 5.735 -22.808 1.00 89.69 87 ILE A CA 1
ATOM 709 C C . ILE A 1 87 ? -1.635 4.708 -21.736 1.00 89.69 87 ILE A C 1
ATOM 711 O O . ILE A 1 87 ? -2.511 4.096 -21.127 1.00 89.69 87 ILE A O 1
ATOM 715 N N . THR A 1 88 ? -0.341 4.540 -21.458 1.00 88.50 88 THR A N 1
ATOM 716 C CA . THR A 1 88 ? 0.118 3.567 -20.455 1.00 88.50 88 THR A CA 1
ATOM 717 C C . THR A 1 88 ? -0.371 3.902 -19.046 1.00 88.50 88 THR A C 1
ATOM 719 O O . THR A 1 88 ? -0.834 3.009 -18.344 1.00 88.50 88 THR A O 1
ATOM 722 N N . ASP A 1 89 ? -0.364 5.175 -18.645 1.00 90.25 89 ASP A N 1
ATOM 723 C CA . ASP A 1 89 ? -0.872 5.621 -17.345 1.00 90.25 89 ASP A CA 1
ATOM 724 C C . ASP A 1 89 ? -2.373 5.350 -17.198 1.00 90.25 89 ASP A C 1
ATOM 726 O O . ASP A 1 89 ? -2.824 4.969 -16.113 1.00 90.25 89 ASP A O 1
ATOM 730 N N . TYR A 1 90 ? -3.147 5.537 -18.273 1.00 92.06 90 TYR A N 1
ATOM 731 C CA . TYR A 1 90 ? -4.568 5.201 -18.290 1.00 92.06 90 TYR A CA 1
ATOM 732 C C . TYR A 1 90 ? -4.775 3.705 -18.034 1.00 92.06 90 TYR A C 1
ATOM 734 O O . TYR A 1 90 ? -5.484 3.336 -17.097 1.00 92.06 90 TYR A O 1
ATOM 742 N N . TRP A 1 91 ? -4.102 2.845 -18.801 1.00 93.50 91 TRP A N 1
ATOM 743 C CA . TRP A 1 91 ? -4.237 1.393 -18.668 1.00 93.50 91 TRP A CA 1
ATOM 744 C C . TRP A 1 91 ? -3.761 0.871 -17.312 1.00 93.50 91 TRP A C 1
ATOM 746 O O . TRP A 1 91 ? -4.430 0.039 -16.704 1.00 93.50 91 TRP A O 1
ATOM 756 N N . VAL A 1 92 ? -2.645 1.390 -16.797 1.00 93.88 92 VAL A N 1
ATOM 757 C CA . VAL A 1 92 ? -2.115 1.013 -15.480 1.00 93.88 92 VAL A CA 1
ATOM 758 C C . VAL A 1 92 ? -3.117 1.316 -14.369 1.00 93.88 92 VAL A C 1
ATOM 760 O O . VAL A 1 92 ? -3.322 0.485 -13.482 1.00 93.88 92 VAL A O 1
ATOM 763 N N . LYS A 1 93 ? -3.758 2.490 -14.419 1.00 93.94 93 LYS A N 1
ATOM 764 C CA . LYS A 1 93 ? -4.805 2.867 -13.462 1.00 93.94 93 LYS A CA 1
ATOM 765 C C . LYS A 1 93 ? -6.058 2.015 -13.640 1.00 93.94 93 LYS A C 1
ATOM 767 O O . LYS A 1 93 ? -6.630 1.581 -12.644 1.00 93.94 93 LYS A O 1
ATOM 772 N N . TYR A 1 94 ? -6.463 1.769 -14.887 1.00 94.88 94 TYR A N 1
ATOM 773 C CA . TYR A 1 94 ? -7.648 0.981 -15.220 1.00 94.88 94 TYR A CA 1
ATOM 774 C C . TYR A 1 94 ? -7.540 -0.455 -14.692 1.00 94.88 94 TYR A C 1
ATOM 776 O O . TYR A 1 94 ? -8.415 -0.915 -13.963 1.00 94.88 94 TYR A O 1
ATOM 784 N N . PHE A 1 95 ? -6.427 -1.134 -14.978 1.00 95.56 95 PHE A N 1
ATOM 785 C CA . PHE A 1 95 ? -6.174 -2.497 -14.502 1.00 95.56 95 PHE A CA 1
ATOM 786 C C . PHE A 1 95 ? -5.667 -2.565 -13.062 1.00 95.56 95 PHE A C 1
ATOM 788 O O . PHE A 1 95 ? -5.568 -3.654 -12.502 1.00 95.56 95 PHE A O 1
ATOM 795 N N . ASN A 1 96 ? -5.376 -1.418 -12.445 1.00 96.06 96 ASN A N 1
ATOM 796 C CA . ASN A 1 96 ? -4.920 -1.328 -11.065 1.00 96.06 96 ASN A CA 1
ATOM 797 C C . ASN A 1 96 ? -3.615 -2.121 -10.820 1.00 96.06 96 ASN A C 1
ATOM 799 O O . ASN A 1 96 ? -3.506 -2.878 -9.854 1.00 96.06 96 ASN A O 1
ATOM 803 N N . VAL A 1 97 ? -2.637 -1.932 -11.716 1.00 95.75 97 VAL A N 1
ATOM 804 C CA . VAL A 1 97 ? -1.333 -2.631 -11.738 1.00 95.75 97 VAL A CA 1
ATOM 805 C C . VAL A 1 97 ? -0.139 -1.680 -11.571 1.00 95.75 97 VAL A C 1
ATOM 807 O O . VAL A 1 97 ? 0.972 -1.967 -12.019 1.00 95.75 97 VAL A O 1
ATOM 810 N N . GLY A 1 98 ? -0.363 -0.520 -10.955 1.00 95.25 98 GLY A N 1
ATOM 811 C CA . GLY A 1 98 ? 0.644 0.525 -10.794 1.00 95.25 98 GLY A CA 1
ATOM 812 C C . GLY A 1 98 ? 1.784 0.181 -9.838 1.00 95.25 98 GLY A C 1
ATOM 813 O O . GLY A 1 98 ? 1.647 -0.661 -8.944 1.00 95.25 98 GLY A O 1
ATOM 814 N N . ASP A 1 99 ? 2.916 0.860 -10.037 1.00 94.00 99 ASP A N 1
ATOM 815 C CA . ASP A 1 99 ? 4.109 0.769 -9.185 1.00 94.00 99 ASP A CA 1
ATOM 816 C C . ASP A 1 99 ? 4.023 1.619 -7.902 1.00 94.00 99 ASP A C 1
ATOM 818 O O . ASP A 1 99 ? 4.893 1.544 -7.041 1.00 94.00 99 ASP A O 1
ATOM 822 N N . VAL A 1 100 ? 2.940 2.371 -7.719 1.00 95.12 100 VAL A N 1
ATOM 823 C CA . VAL A 1 100 ? 2.546 3.022 -6.468 1.00 95.12 100 VAL A CA 1
ATOM 824 C C . VAL A 1 100 ? 1.172 2.508 -6.076 1.00 95.12 100 VAL A C 1
ATOM 826 O O . VAL A 1 100 ? 0.280 2.414 -6.918 1.00 95.12 100 VAL A O 1
ATOM 829 N N . MET A 1 101 ? 0.985 2.185 -4.800 1.00 97.00 101 MET A N 1
ATOM 830 C CA . MET A 1 101 ? -0.286 1.704 -4.271 1.00 97.00 101 MET A CA 1
ATOM 831 C C . MET A 1 101 ? -0.827 2.577 -3.151 1.00 97.00 101 MET A C 1
ATOM 833 O O . MET A 1 101 ? -0.071 3.201 -2.415 1.00 97.00 101 MET A O 1
ATOM 837 N N . LEU A 1 102 ? -2.148 2.539 -3.005 1.00 98.06 102 LEU A N 1
ATOM 838 C CA . LEU A 1 102 ? -2.915 3.216 -1.978 1.00 98.06 102 LEU A CA 1
ATOM 839 C C . LEU A 1 102 ? -3.967 2.281 -1.394 1.00 98.06 102 LEU A C 1
ATOM 841 O O . LEU A 1 102 ? -4.723 1.635 -2.129 1.00 98.06 102 LEU A O 1
ATOM 845 N N . PHE A 1 103 ? -4.051 2.275 -0.070 1.00 98.62 103 PHE A N 1
ATOM 846 C CA . PHE A 1 103 ? -5.090 1.600 0.690 1.00 98.62 103 PHE A CA 1
ATOM 847 C C . PHE A 1 103 ? -5.901 2.606 1.498 1.00 98.62 103 PHE A C 1
ATOM 849 O O . PHE A 1 103 ? -5.333 3.481 2.145 1.00 98.62 103 PHE A O 1
ATOM 856 N N . LEU A 1 104 ? -7.223 2.450 1.472 1.00 98.75 104 LEU A N 1
ATOM 857 C CA . LEU A 1 104 ? -8.132 3.029 2.456 1.00 98.75 104 LEU A CA 1
ATOM 858 C C . LEU A 1 104 ? -8.498 1.925 3.442 1.00 98.75 104 LEU A C 1
ATOM 860 O O . LEU A 1 104 ? -8.978 0.867 3.018 1.00 98.75 104 LEU A O 1
ATOM 864 N N . ALA A 1 105 ? -8.305 2.184 4.728 1.00 98.69 105 ALA A N 1
ATOM 865 C CA . ALA A 1 105 ? -8.675 1.263 5.789 1.00 98.69 105 ALA A CA 1
ATOM 866 C C . ALA A 1 105 ? -9.344 2.004 6.951 1.00 98.69 105 ALA A C 1
ATOM 868 O O . ALA A 1 105 ? -9.174 3.215 7.103 1.00 98.69 105 ALA A O 1
ATOM 869 N N . GLN A 1 106 ? -10.127 1.279 7.737 1.00 98.69 106 GLN A N 1
ATOM 870 C CA . GLN A 1 106 ? -10.902 1.807 8.854 1.00 98.69 106 GLN A CA 1
ATOM 871 C C . GLN A 1 106 ? -10.520 1.092 10.151 1.00 98.69 106 GLN A C 1
ATOM 873 O O . GLN A 1 106 ? -10.209 -0.097 10.116 1.00 98.69 106 GLN A O 1
ATOM 878 N N . LYS A 1 107 ? -10.527 1.825 11.266 1.00 98.38 107 LYS A N 1
ATOM 879 C CA . LYS A 1 107 ? -10.489 1.265 12.620 1.00 98.38 107 LYS A CA 1
ATOM 880 C C . LYS A 1 107 ? -11.868 0.799 13.065 1.00 98.38 107 LYS A C 1
ATOM 882 O O . LYS A 1 107 ? -12.805 1.626 12.993 1.00 98.38 107 LYS A O 1
#

Secondary structure (DSSP, 8-state):
--HHHHHHHHHHHSPTT-EEEEEEE-TTSHHHHHHGGG-TT-STT------HHHHHHHHHHTT-EEEEEEEE--S-GGGS-HHHHHHHHHHHHHHT--SEEEEEEE-

Radius of gyration: 15.34 Å; chains: 1; bounding box: 33×21×45 Å

Foldseek 3Di:
DDPLVVLLVVVVPADAFDKDKDKDFACQFPVNVVCPCNPPCVDPVCPDHDHPVRVVVSNVVSPWAWDDKFAFAFDDPVVDDPVVRVVRRVVCRVVRRHRMMMIMITD

Sequence (107 aa):
PSPSDFLKEVYRILKPGGYIIVTTPNVEGLFAKIFRKNWRSVRTDHLFLFSRKNLRDLLEQCGFNVLKYRSWGGIPVEMSSGKIKQITDYWVKYFNVGDVMLFLAQK